Protein AF-A0A257Y6D7-F1 (afdb_monomer_lite)

Radius of gyration: 16.39 Å; chains: 1; bounding box: 43×37×45 Å

Structure (mmCIF, N/CA/C/O backbone):
data_AF-A0A257Y6D7-F1
#
_entry.id   AF-A0A257Y6D7-F1
#
loop_
_atom_site.group_PDB
_atom_site.id
_atom_site.type_symbol
_atom_site.label_atom_id
_atom_site.label_alt_id
_atom_site.label_comp_id
_atom_site.label_asym_id
_atom_site.label_entity_id
_atom_site.label_seq_id
_atom_site.pdbx_PDB_ins_code
_atom_site.Cartn_x
_atom_site.Cartn_y
_atom_site.Cartn_z
_atom_site.occupancy
_atom_site.B_iso_or_equiv
_atom_site.auth_seq_id
_atom_site.auth_comp_id
_atom_site.auth_asym_id
_atom_site.auth_atom_id
_atom_site.pdbx_PDB_model_num
ATOM 1 N N . MET A 1 1 ? -25.281 -23.157 25.623 1.00 49.06 1 MET A N 1
ATOM 2 C CA . MET A 1 1 ? -24.410 -23.019 24.437 1.00 49.06 1 MET A CA 1
ATOM 3 C C . MET A 1 1 ? -23.992 -21.556 24.341 1.00 49.06 1 MET A C 1
ATOM 5 O O . MET A 1 1 ? -24.862 -20.755 24.024 1.00 49.06 1 MET A O 1
ATOM 9 N N . PRO A 1 2 ? -22.755 -21.157 24.685 1.00 50.88 2 PRO A N 1
ATOM 10 C CA . PRO A 1 2 ? -22.301 -19.801 24.400 1.00 50.88 2 PRO A CA 1
ATOM 11 C C . PRO A 1 2 ? -21.950 -19.703 22.909 1.00 50.88 2 PRO A C 1
ATOM 13 O O . PRO A 1 2 ? -21.329 -20.612 22.353 1.00 50.88 2 PRO A O 1
ATOM 16 N N . ALA A 1 3 ? -22.394 -18.634 22.248 1.00 53.88 3 ALA A N 1
ATOM 17 C CA . ALA A 1 3 ? -21.979 -18.328 20.885 1.00 53.88 3 ALA A CA 1
ATOM 18 C C . ALA A 1 3 ? -20.450 -18.173 20.864 1.00 53.88 3 ALA A C 1
ATOM 20 O O . ALA A 1 3 ? -19.889 -17.508 21.732 1.00 53.88 3 ALA A O 1
ATOM 21 N N . ARG A 1 4 ? -19.767 -18.816 19.908 1.00 56.16 4 ARG A N 1
ATOM 22 C CA . ARG A 1 4 ? -18.335 -18.581 19.691 1.00 56.16 4 ARG A CA 1
ATOM 23 C C . ARG A 1 4 ? -18.150 -17.100 19.367 1.00 56.16 4 ARG A C 1
ATOM 25 O O . ARG A 1 4 ? -18.615 -16.648 18.326 1.00 56.16 4 ARG A O 1
ATOM 32 N N . GLU A 1 5 ? -17.478 -16.375 20.250 1.00 58.09 5 GLU A N 1
ATOM 33 C CA . GLU A 1 5 ? -16.942 -15.048 19.975 1.00 58.09 5 GLU A CA 1
ATOM 34 C C . GLU A 1 5 ? -15.949 -15.196 18.814 1.00 58.09 5 GLU A C 1
ATOM 36 O O . GLU A 1 5 ? -14.858 -15.752 18.958 1.00 58.09 5 GLU A O 1
ATOM 41 N N . TYR A 1 6 ? -16.387 -14.833 17.608 1.00 52.66 6 TYR A N 1
ATOM 42 C CA . TYR A 1 6 ? -15.519 -14.793 16.441 1.00 52.66 6 TYR A CA 1
ATOM 43 C C . TYR A 1 6 ? -14.571 -13.619 16.671 1.00 52.66 6 TYR A C 1
ATOM 45 O O . TYR A 1 6 ? -14.956 -12.469 16.480 1.00 52.66 6 TYR A O 1
ATOM 53 N N . ASN A 1 7 ? -13.357 -13.898 17.151 1.00 53.06 7 ASN A N 1
ATOM 54 C CA . ASN A 1 7 ? -12.300 -12.895 17.220 1.00 53.06 7 ASN A CA 1
ATOM 55 C C . ASN A 1 7 ? -12.138 -12.280 15.822 1.00 53.06 7 ASN A C 1
ATOM 57 O O . ASN A 1 7 ? -11.654 -12.944 14.905 1.00 53.06 7 ASN A O 1
ATOM 61 N N . GLN A 1 8 ? -12.555 -11.022 15.666 1.00 54.62 8 GLN A N 1
ATOM 62 C CA . GLN A 1 8 ? -12.555 -10.246 14.417 1.00 54.62 8 GLN A CA 1
ATOM 63 C C . GLN A 1 8 ? -11.140 -9.855 13.942 1.00 54.62 8 GLN A C 1
ATOM 65 O O . GLN A 1 8 ? -10.966 -9.001 13.080 1.00 54.62 8 GLN A O 1
ATOM 70 N N . ASN A 1 9 ? -10.097 -10.495 14.467 1.00 56.06 9 ASN A N 1
ATOM 71 C CA . ASN A 1 9 ? -8.699 -10.202 14.166 1.00 56.06 9 ASN A CA 1
ATOM 72 C C . ASN A 1 9 ? -8.238 -10.935 12.895 1.00 56.06 9 ASN A C 1
ATOM 74 O O . ASN A 1 9 ? -7.310 -11.750 12.917 1.00 56.06 9 ASN A O 1
ATOM 78 N N . MET A 1 10 ? -8.903 -10.663 11.772 1.00 56.50 10 MET A N 1
ATOM 79 C CA . MET A 1 10 ? -8.502 -11.155 10.453 1.00 56.50 10 MET A CA 1
ATOM 80 C C . MET A 1 10 ? -7.248 -10.412 9.968 1.00 56.50 10 MET A C 1
ATOM 82 O O . MET A 1 10 ? -7.328 -9.447 9.206 1.00 56.50 10 MET A O 1
ATOM 86 N N . ARG A 1 11 ? -6.065 -10.893 10.379 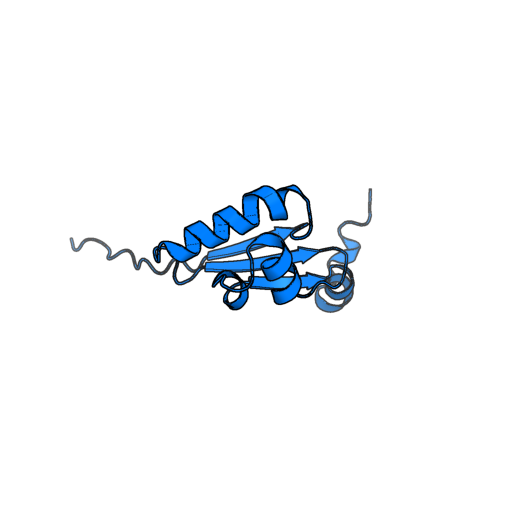1.00 72.62 11 ARG A N 1
ATOM 87 C CA . ARG A 1 11 ? -4.769 -10.456 9.831 1.00 72.62 11 ARG A CA 1
ATOM 88 C C . ARG A 1 11 ? -4.673 -10.805 8.357 1.00 72.62 11 ARG A C 1
ATOM 90 O O . ARG A 1 11 ? -4.416 -11.953 7.994 1.00 72.62 11 ARG A O 1
ATOM 97 N N . THR A 1 12 ? -4.860 -9.802 7.510 1.00 84.06 12 THR A N 1
ATOM 98 C CA . THR A 1 12 ? -4.907 -9.979 6.061 1.00 84.06 12 THR A CA 1
ATOM 99 C C . THR A 1 12 ? -3.603 -9.489 5.455 1.00 84.06 12 THR A C 1
ATOM 101 O O . THR A 1 12 ? -3.258 -8.314 5.555 1.00 84.06 12 THR A O 1
ATOM 104 N N . LYS A 1 13 ? -2.865 -10.393 4.804 1.00 87.62 13 LYS A N 1
ATOM 105 C CA . LYS A 1 13 ? -1.691 -10.038 4.000 1.00 87.62 13 LYS A CA 1
ATOM 106 C C . LYS A 1 13 ? -2.044 -10.131 2.524 1.00 87.62 13 LYS A C 1
ATOM 108 O O . LYS A 1 13 ? -2.304 -11.222 2.022 1.00 87.62 13 LYS A O 1
ATOM 113 N N . LEU A 1 14 ? -2.044 -8.997 1.833 1.00 88.19 14 LEU A N 1
ATOM 114 C CA . LEU A 1 14 ? -2.333 -8.914 0.406 1.00 88.19 14 LEU A CA 1
ATOM 115 C C . LEU A 1 14 ? -1.029 -8.774 -0.377 1.00 88.19 14 LEU A C 1
ATOM 117 O O . LEU A 1 14 ? -0.347 -7.761 -0.255 1.00 88.19 14 LEU A O 1
ATOM 121 N N . VAL A 1 15 ? -0.699 -9.762 -1.208 1.00 89.56 15 VAL A N 1
ATOM 122 C CA . VAL A 1 15 ? 0.477 -9.706 -2.087 1.00 89.56 15 VAL A CA 1
ATOM 123 C C . VAL A 1 15 ? 0.039 -9.322 -3.498 1.00 89.56 15 VAL A C 1
ATOM 125 O O . VAL A 1 15 ? -0.786 -10.006 -4.100 1.00 89.56 15 VAL A O 1
ATOM 128 N N . VAL A 1 16 ? 0.594 -8.237 -4.037 1.00 88.69 16 VAL A N 1
ATOM 129 C CA . VAL A 1 16 ? 0.241 -7.702 -5.359 1.00 88.69 16 VAL A CA 1
ATOM 130 C C . VAL A 1 16 ? 1.460 -7.706 -6.268 1.00 88.69 16 VAL A C 1
ATOM 132 O O . VAL A 1 16 ? 2.368 -6.885 -6.127 1.00 88.69 16 VAL A O 1
ATOM 135 N N . PHE A 1 17 ? 1.456 -8.597 -7.254 1.00 89.38 17 PHE A N 1
ATOM 136 C CA . PHE A 1 17 ? 2.459 -8.607 -8.313 1.00 89.38 17 PHE A CA 1
ATOM 137 C C . PHE A 1 17 ? 2.159 -7.531 -9.353 1.00 89.38 17 PHE A C 1
ATOM 139 O O . PHE A 1 17 ? 1.022 -7.354 -9.780 1.00 89.38 17 PHE A O 1
ATOM 146 N N . GLY A 1 18 ? 3.195 -6.806 -9.771 1.00 88.06 18 GLY A N 1
ATOM 147 C CA . GLY A 1 18 ? 3.037 -5.701 -10.708 1.00 88.06 18 GLY A CA 1
ATOM 148 C C . GLY A 1 18 ? 2.398 -4.469 -10.071 1.00 88.06 18 GLY A C 1
ATOM 149 O O . GLY A 1 18 ? 1.682 -3.751 -10.757 1.00 88.06 18 GLY A O 1
ATOM 150 N N . ILE A 1 19 ? 2.689 -4.184 -8.794 1.00 88.88 19 ILE A N 1
ATOM 151 C CA . ILE A 1 19 ? 2.147 -3.021 -8.056 1.00 88.88 19 ILE A CA 1
ATOM 152 C C . ILE A 1 19 ? 2.438 -1.667 -8.732 1.00 88.88 19 ILE A C 1
ATOM 154 O O . ILE A 1 19 ? 1.733 -0.685 -8.528 1.00 88.88 19 ILE A O 1
ATOM 158 N N . THR A 1 20 ? 3.469 -1.614 -9.575 1.00 88.94 20 THR A N 1
ATOM 159 C CA . THR A 1 20 ? 3.848 -0.437 -10.369 1.00 88.94 20 THR A CA 1
ATOM 160 C C . THR A 1 20 ? 3.123 -0.354 -11.714 1.00 88.94 20 THR A C 1
ATOM 162 O O . THR A 1 20 ? 3.358 0.575 -12.487 1.00 88.94 20 THR A O 1
ATOM 165 N N . GLY A 1 21 ? 2.274 -1.335 -12.014 1.00 88.19 21 GLY A N 1
ATOM 166 C CA . GLY A 1 21 ? 1.486 -1.417 -13.227 1.00 88.19 21 GLY A CA 1
ATOM 167 C C . GLY A 1 21 ? 0.357 -0.395 -13.261 1.00 88.19 21 GLY A C 1
ATOM 168 O O . GLY A 1 21 ? -0.046 0.197 -12.259 1.00 88.19 21 GLY A O 1
ATOM 169 N N . ASP A 1 22 ? -0.176 -0.213 -14.457 1.00 90.81 22 ASP A N 1
ATOM 170 C CA . ASP A 1 22 ? -1.194 0.787 -14.740 1.00 90.81 22 ASP A CA 1
ATOM 171 C C . ASP A 1 22 ? -2.525 0.516 -14.008 1.00 90.81 22 ASP A C 1
ATOM 173 O O . ASP A 1 22 ? -3.105 1.420 -13.407 1.00 90.81 22 ASP A O 1
ATOM 177 N N . LEU A 1 23 ? -2.960 -0.750 -13.943 1.00 91.56 23 LEU A N 1
ATOM 178 C CA . LEU A 1 23 ? -4.133 -1.144 -13.153 1.00 91.56 23 LEU A CA 1
ATOM 179 C C . LEU A 1 23 ? -3.938 -0.830 -11.666 1.00 91.56 23 LEU A C 1
ATOM 181 O O . LEU A 1 23 ? -4.847 -0.320 -11.002 1.00 91.56 23 LEU A O 1
ATOM 185 N N . SER A 1 24 ? -2.742 -1.114 -11.152 1.00 91.94 24 SER A N 1
ATOM 186 C CA . SER A 1 24 ? -2.442 -0.898 -9.748 1.00 91.94 24 SER A CA 1
ATOM 187 C C . SER A 1 24 ? -2.503 0.581 -9.393 1.00 91.94 24 SER A C 1
ATOM 189 O O . SER A 1 24 ? -3.180 0.948 -8.439 1.00 91.94 24 SER A O 1
ATOM 191 N N . ARG A 1 25 ? -1.901 1.442 -10.215 1.00 90.56 25 ARG A N 1
ATOM 192 C CA . ARG A 1 25 ? -1.926 2.895 -10.013 1.00 90.56 25 ARG A CA 1
ATOM 193 C C . ARG A 1 25 ? -3.319 3.495 -10.177 1.00 90.56 25 ARG A C 1
ATOM 195 O O . ARG A 1 25 ? -3.755 4.277 -9.344 1.00 90.56 25 ARG A O 1
ATOM 202 N N . ARG A 1 26 ? -4.053 3.123 -11.228 1.00 90.56 26 ARG A N 1
ATOM 203 C CA . ARG A 1 26 ? -5.337 3.771 -11.546 1.00 90.56 26 ARG A CA 1
ATOM 204 C C . ARG A 1 26 ? -6.514 3.271 -10.713 1.00 90.56 26 ARG A C 1
ATOM 206 O O . ARG A 1 26 ? -7.523 3.972 -10.639 1.00 90.56 26 ARG A O 1
ATOM 213 N N . LYS A 1 27 ? -6.447 2.051 -10.169 1.00 90.81 27 LYS A N 1
ATOM 214 C CA . LYS A 1 27 ? -7.604 1.393 -9.534 1.00 90.81 27 LYS A CA 1
ATOM 215 C C . LYS A 1 27 ? -7.282 0.745 -8.195 1.00 90.81 27 LYS A C 1
ATOM 217 O O . LYS A 1 27 ? -8.022 0.970 -7.247 1.00 90.81 27 LYS A O 1
ATOM 222 N N . LEU A 1 28 ? -6.203 -0.031 -8.106 1.00 90.44 28 LEU A N 1
ATOM 223 C CA . LEU A 1 28 ? -5.924 -0.838 -6.914 1.00 90.44 28 LEU A CA 1
ATOM 224 C C . LEU A 1 28 ? -5.439 0.011 -5.734 1.00 90.44 28 LEU A C 1
ATOM 226 O O . LEU A 1 28 ? -6.020 -0.072 -4.660 1.00 90.44 28 LEU A O 1
ATOM 230 N N . LEU A 1 29 ? -4.417 0.846 -5.932 1.00 90.94 29 LEU A N 1
ATOM 231 C CA . LEU A 1 29 ? -3.872 1.720 -4.891 1.00 90.94 29 LEU A CA 1
ATOM 232 C C . LEU A 1 29 ? -4.934 2.714 -4.381 1.00 90.94 29 LEU A C 1
ATOM 234 O O . LEU A 1 29 ? -5.122 2.768 -3.168 1.00 90.94 29 LEU A O 1
ATOM 238 N N . PRO A 1 30 ? -5.717 3.403 -5.244 1.00 91.38 30 PRO A N 1
ATOM 239 C CA . PRO A 1 30 ? -6.811 4.255 -4.770 1.00 91.38 30 PRO A CA 1
ATOM 240 C C . PRO A 1 30 ? -7.914 3.496 -4.030 1.00 91.38 30 PRO A C 1
ATOM 242 O O . PRO A 1 30 ? -8.526 4.038 -3.114 1.00 91.38 30 PRO A O 1
ATOM 245 N N . ALA A 1 31 ? -8.204 2.251 -4.421 1.00 90.69 31 ALA A N 1
ATOM 246 C CA . ALA A 1 31 ? -9.189 1.437 -3.720 1.00 90.69 31 ALA A CA 1
ATOM 247 C C . ALA A 1 31 ? -8.680 1.003 -2.340 1.00 90.69 31 ALA A C 1
ATOM 249 O O . ALA A 1 31 ? -9.425 1.108 -1.371 1.00 90.69 31 ALA A O 1
ATOM 250 N N . LEU A 1 32 ? -7.422 0.563 -2.236 1.00 89.00 32 LEU A N 1
ATOM 251 C CA . LEU A 1 32 ? -6.814 0.175 -0.962 1.00 89.00 32 LEU A CA 1
ATOM 252 C C . LEU A 1 32 ? -6.731 1.344 0.016 1.00 89.00 32 LEU A C 1
ATOM 254 O O . LEU A 1 32 ? -7.040 1.166 1.186 1.00 89.00 32 LEU A O 1
ATOM 258 N N . ASP A 1 33 ? -6.371 2.530 -0.465 1.00 90.12 33 ASP A N 1
ATOM 259 C CA . ASP A 1 33 ? -6.342 3.744 0.352 1.00 90.12 33 ASP A CA 1
ATOM 260 C C . ASP A 1 33 ? -7.723 4.074 0.933 1.00 90.12 33 ASP A C 1
ATOM 262 O O . ASP A 1 33 ? -7.867 4.261 2.140 1.00 90.12 33 ASP A O 1
ATOM 266 N N . ARG A 1 34 ? -8.774 4.009 0.102 1.00 88.56 34 ARG A N 1
ATOM 267 C CA . ARG A 1 34 ? -10.161 4.175 0.565 1.00 88.56 34 ARG A CA 1
ATOM 268 C C . ARG A 1 34 ? -10.568 3.108 1.574 1.00 88.56 34 ARG A C 1
ATOM 270 O O . ARG A 1 34 ? -11.183 3.442 2.578 1.00 88.56 34 ARG A O 1
ATOM 277 N N . ILE A 1 35 ? -10.221 1.847 1.329 1.00 86.31 35 ILE A N 1
ATOM 278 C CA . ILE A 1 35 ? -10.528 0.738 2.241 1.00 8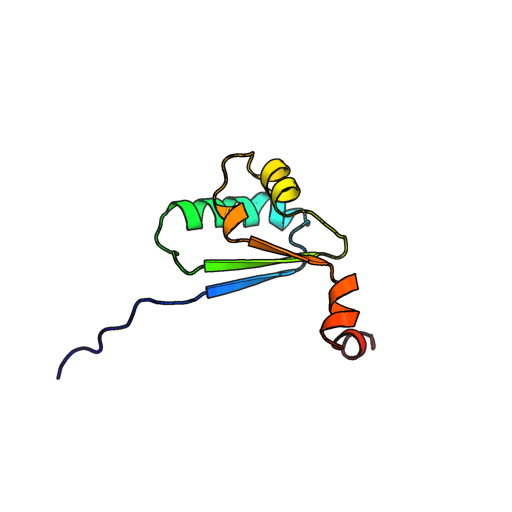6.31 35 ILE A CA 1
ATOM 279 C C . ILE A 1 35 ? -9.850 0.965 3.595 1.00 86.31 35 ILE A C 1
ATOM 281 O O . ILE A 1 35 ? -10.509 0.865 4.623 1.00 86.31 35 ILE A O 1
ATOM 285 N N . ILE A 1 36 ? -8.572 1.343 3.616 1.00 85.62 36 ILE A N 1
ATOM 286 C CA . ILE A 1 36 ? -7.848 1.632 4.862 1.00 85.62 36 ILE A CA 1
ATOM 287 C C . ILE A 1 36 ? -8.459 2.838 5.581 1.00 85.62 36 ILE A C 1
ATOM 289 O O . ILE A 1 36 ? -8.622 2.794 6.797 1.00 85.62 36 ILE A O 1
ATOM 293 N N . SER A 1 37 ? -8.876 3.875 4.846 1.00 85.00 37 SER A N 1
ATOM 294 C CA . SER A 1 37 ? -9.513 5.061 5.438 1.00 85.00 37 SER A CA 1
ATOM 295 C C . SER A 1 37 ? -10.855 4.783 6.126 1.00 85.00 37 SER A C 1
ATOM 297 O O . SER A 1 37 ? -11.298 5.603 6.924 1.00 85.00 37 SER A O 1
ATOM 299 N N . THR A 1 38 ? -11.500 3.641 5.850 1.00 85.19 38 THR A N 1
ATOM 300 C CA . THR A 1 38 ? -12.749 3.261 6.533 1.00 85.19 38 THR A CA 1
ATOM 301 C C . THR A 1 38 ? -12.534 2.801 7.975 1.00 85.19 38 THR A C 1
ATOM 303 O O . THR A 1 38 ? -13.477 2.830 8.755 1.00 85.19 38 THR A O 1
ATOM 306 N N . GLY A 1 39 ? -11.310 2.399 8.346 1.00 77.56 39 GLY A N 1
ATOM 307 C CA . GLY A 1 39 ? -10.998 1.867 9.679 1.00 77.56 39 GLY A CA 1
ATOM 308 C C . GLY A 1 39 ? -11.433 0.413 9.909 1.00 77.56 39 GLY A C 1
ATOM 309 O O . GLY A 1 39 ? -11.058 -0.179 10.912 1.00 77.56 39 GLY A O 1
ATOM 310 N N . ASP A 1 40 ? -12.142 -0.211 8.964 1.00 76.56 40 ASP A N 1
ATOM 311 C CA . ASP A 1 40 ? -12.647 -1.587 9.109 1.00 76.56 40 ASP A CA 1
ATOM 312 C C . ASP A 1 40 ? -11.551 -2.667 8.965 1.00 76.56 40 ASP A C 1
ATOM 314 O O . ASP A 1 40 ? -11.787 -3.853 9.199 1.00 76.56 40 ASP A O 1
ATOM 318 N N . PHE A 1 41 ? -10.336 -2.274 8.561 1.00 75.94 41 PHE A N 1
ATOM 319 C CA . PHE A 1 41 ? -9.240 -3.180 8.197 1.00 75.94 41 PHE A CA 1
ATOM 320 C C . PHE A 1 41 ? -7.935 -2.825 8.915 1.00 75.94 41 PHE A C 1
ATOM 322 O O . PHE A 1 41 ? -6.890 -2.612 8.291 1.00 75.94 41 PHE A O 1
ATOM 329 N N . ASP A 1 42 ? -7.981 -2.774 10.245 1.00 72.25 42 ASP A N 1
ATOM 330 C CA . ASP A 1 42 ? -6.836 -2.382 11.072 1.00 72.25 42 ASP A CA 1
ATOM 331 C C . ASP A 1 42 ? -5.604 -3.283 10.920 1.00 72.25 42 ASP A C 1
ATOM 333 O O . ASP A 1 42 ? -4.481 -2.801 11.030 1.00 72.25 42 ASP A O 1
ATOM 337 N N . ASP A 1 43 ? -5.794 -4.549 10.554 1.00 79.75 43 ASP A N 1
ATOM 338 C CA . ASP A 1 43 ? -4.726 -5.552 10.473 1.00 79.75 43 ASP A CA 1
ATOM 339 C C . ASP A 1 43 ? -4.365 -5.937 9.013 1.00 79.75 43 ASP A C 1
ATOM 341 O O . ASP A 1 43 ? -3.882 -7.041 8.727 1.00 79.75 43 ASP A O 1
ATOM 345 N N . LEU A 1 44 ? -4.631 -5.031 8.057 1.00 84.88 44 LEU A N 1
ATOM 346 C CA . LEU A 1 44 ? -4.279 -5.183 6.640 1.00 84.88 44 LEU A CA 1
ATOM 347 C C . LEU A 1 44 ? -2.826 -4.763 6.369 1.00 84.88 44 LEU A C 1
ATOM 349 O O . LEU A 1 44 ? -2.451 -3.606 6.558 1.00 84.88 44 LEU A O 1
ATOM 353 N N . SER A 1 45 ? -2.038 -5.691 5.826 1.00 87.50 45 SER A N 1
ATOM 354 C CA . SER A 1 45 ? -0.676 -5.452 5.337 1.00 87.50 45 SER A CA 1
ATOM 355 C C . SER A 1 45 ? -0.596 -5.721 3.835 1.00 87.50 45 SER A C 1
ATOM 357 O O . SER A 1 45 ? -1.004 -6.784 3.360 1.00 87.50 45 SER A O 1
ATOM 359 N N . VAL A 1 46 ? -0.061 -4.762 3.078 1.00 88.94 46 VAL A N 1
ATOM 360 C CA . VAL A 1 46 ? 0.041 -4.843 1.615 1.00 88.94 46 VAL A CA 1
ATOM 361 C C . VAL A 1 46 ? 1.497 -5.054 1.215 1.00 88.94 46 VAL A C 1
ATOM 363 O O . VAL A 1 46 ? 2.378 -4.282 1.577 1.00 88.94 46 VAL A O 1
ATOM 366 N N . ILE A 1 47 ? 1.761 -6.095 0.435 1.00 89.56 47 ILE A N 1
ATOM 367 C CA . ILE A 1 47 ? 3.087 -6.427 -0.081 1.00 89.56 47 ILE A CA 1
ATOM 368 C C . ILE A 1 47 ? 3.058 -6.252 -1.597 1.00 89.56 47 ILE A C 1
ATOM 370 O O . ILE A 1 47 ? 2.512 -7.077 -2.327 1.00 89.56 47 ILE A O 1
ATOM 374 N N . GLY A 1 48 ? 3.640 -5.166 -2.086 1.00 89.50 48 GLY A N 1
ATOM 375 C CA . GLY A 1 48 ? 3.804 -4.920 -3.510 1.00 89.50 48 GLY A CA 1
ATOM 376 C C . GLY A 1 48 ? 5.057 -5.605 -4.050 1.00 89.50 48 GLY A C 1
ATOM 377 O O . GLY A 1 48 ? 6.141 -5.478 -3.491 1.00 89.50 48 GLY A O 1
ATOM 378 N N . VAL A 1 49 ? 4.941 -6.300 -5.175 1.00 88.62 49 VAL A N 1
ATOM 379 C CA . VAL A 1 49 ? 6.080 -6.902 -5.876 1.00 88.62 49 VAL A CA 1
ATOM 380 C C . VAL A 1 49 ? 6.216 -6.249 -7.240 1.00 88.62 49 VAL A C 1
ATOM 382 O O . VAL A 1 49 ? 5.239 -6.095 -7.979 1.00 88.62 49 VAL A O 1
ATOM 385 N N . SER A 1 50 ? 7.431 -5.854 -7.605 1.00 87.75 50 SER A N 1
ATOM 386 C CA . SER A 1 50 ? 7.706 -5.296 -8.927 1.00 87.75 50 SER A CA 1
ATOM 387 C C . SER A 1 50 ? 9.041 -5.777 -9.485 1.00 87.75 50 SER A C 1
ATOM 389 O O . SER A 1 50 ? 9.875 -6.316 -8.771 1.00 87.75 50 SER A O 1
ATOM 391 N N . ARG A 1 51 ? 9.254 -5.607 -10.793 1.00 83.94 51 ARG A N 1
ATOM 392 C CA . ARG A 1 51 ? 10.512 -6.008 -11.451 1.00 83.94 51 ARG A CA 1
ATOM 393 C C . ARG A 1 51 ? 11.665 -5.030 -11.204 1.00 83.94 51 ARG A C 1
ATOM 395 O O . ARG A 1 51 ? 12.813 -5.380 -11.440 1.00 83.94 51 ARG A O 1
ATOM 402 N N . ARG A 1 52 ? 11.359 -3.791 -10.813 1.00 82.25 52 ARG A N 1
ATOM 403 C CA . ARG A 1 52 ? 12.334 -2.707 -10.633 1.00 82.25 52 ARG A CA 1
ATOM 404 C C . ARG A 1 52 ? 12.392 -2.336 -9.156 1.00 82.25 52 ARG A C 1
ATOM 406 O O . ARG A 1 52 ? 11.424 -2.534 -8.434 1.00 82.25 52 ARG A O 1
ATOM 413 N N . LYS A 1 53 ? 13.507 -1.771 -8.698 1.00 79.75 53 LYS A N 1
ATOM 414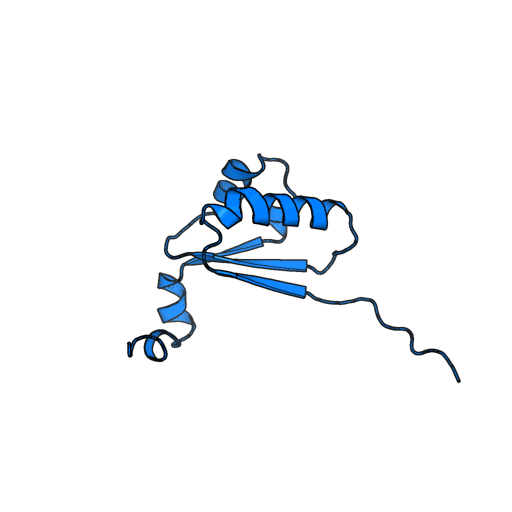 C CA . LYS A 1 53 ? 13.536 -1.155 -7.370 1.00 79.75 53 LYS A CA 1
ATOM 415 C C . LYS A 1 53 ? 12.683 0.113 -7.425 1.00 79.75 53 LYS A C 1
ATOM 417 O O . LYS A 1 53 ? 12.916 0.957 -8.284 1.00 79.75 53 LYS A O 1
ATOM 422 N N . VAL A 1 54 ? 11.672 0.191 -6.568 1.00 84.25 54 VAL A N 1
ATOM 423 C CA . VAL A 1 54 ? 10.756 1.329 -6.471 1.00 84.25 54 VAL A CA 1
ATOM 424 C C . VAL A 1 54 ? 10.536 1.624 -5.001 1.00 84.25 54 VAL A C 1
ATOM 426 O O . VAL A 1 54 ? 10.362 0.695 -4.212 1.00 84.25 54 VAL A O 1
ATOM 429 N N . ASP A 1 55 ? 10.572 2.904 -4.655 1.00 86.12 55 ASP A N 1
ATOM 430 C CA . ASP A 1 55 ? 10.279 3.367 -3.310 1.00 86.12 55 ASP A CA 1
ATOM 431 C C . ASP A 1 55 ? 8.761 3.424 -3.067 1.00 86.12 55 ASP A C 1
ATOM 433 O O . ASP A 1 55 ? 7.982 3.828 -3.937 1.00 86.12 55 ASP A O 1
ATOM 437 N N . VAL A 1 56 ? 8.335 2.973 -1.886 1.00 86.38 56 VAL A N 1
ATOM 438 C CA . VAL A 1 56 ? 6.918 2.940 -1.496 1.00 86.38 56 VAL A CA 1
ATOM 439 C C . VAL A 1 56 ? 6.348 4.350 -1.417 1.00 86.38 56 VAL A C 1
ATOM 441 O O . VAL A 1 56 ? 5.276 4.597 -1.971 1.00 86.38 56 VAL A O 1
ATOM 444 N N . HIS A 1 57 ? 7.056 5.274 -0.766 1.00 86.06 57 HIS A N 1
ATOM 445 C CA . HIS A 1 57 ? 6.584 6.641 -0.584 1.00 86.06 57 HIS A CA 1
ATOM 446 C C . HIS A 1 57 ? 6.515 7.367 -1.923 1.00 86.06 57 HIS A C 1
ATOM 448 O O . HIS A 1 57 ? 5.520 8.034 -2.190 1.00 86.06 57 HIS A O 1
ATOM 454 N N . GLU A 1 58 ? 7.498 7.172 -2.802 1.00 87.44 58 GLU A N 1
ATOM 455 C CA . GLU A 1 58 ? 7.474 7.734 -4.155 1.00 87.44 58 GLU A CA 1
ATOM 456 C C . GLU A 1 58 ? 6.296 7.190 -4.982 1.00 87.44 58 GLU A C 1
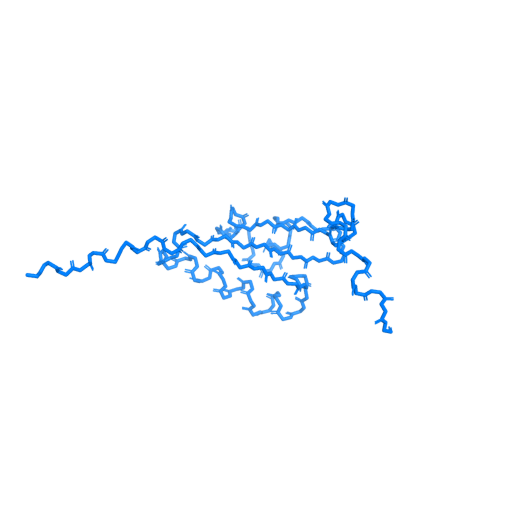ATOM 458 O O . GLU A 1 58 ? 5.584 7.956 -5.637 1.00 87.44 58 GLU A O 1
ATOM 463 N N . LEU A 1 59 ? 6.040 5.875 -4.950 1.00 86.88 59 LEU A N 1
ATOM 464 C CA . LEU A 1 59 ? 4.922 5.281 -5.691 1.00 86.88 59 LEU A CA 1
ATOM 465 C C . LEU A 1 59 ? 3.570 5.805 -5.194 1.00 86.88 59 LEU A C 1
ATOM 467 O O . LEU A 1 59 ? 2.699 6.120 -6.011 1.00 86.88 59 LEU A O 1
ATOM 471 N N . ILE A 1 60 ? 3.394 5.878 -3.874 1.00 87.38 60 ILE A N 1
ATOM 472 C CA . ILE A 1 60 ? 2.163 6.362 -3.251 1.00 87.38 60 ILE A CA 1
ATOM 473 C C . ILE A 1 60 ? 1.984 7.858 -3.510 1.00 87.38 60 ILE A C 1
ATOM 475 O O . ILE A 1 60 ? 0.923 8.244 -3.993 1.00 87.38 60 ILE A O 1
ATOM 479 N N . ALA A 1 61 ? 3.017 8.681 -3.318 1.00 87.50 61 ALA A N 1
ATOM 480 C CA . ALA A 1 61 ? 2.955 10.119 -3.578 1.00 87.50 61 ALA A CA 1
ATOM 481 C C . ALA A 1 61 ? 2.570 10.421 -5.034 1.00 87.50 61 ALA A C 1
ATOM 483 O O . ALA A 1 61 ? 1.696 11.248 -5.281 1.00 87.50 61 ALA A O 1
ATOM 484 N N . ASN A 1 62 ? 3.140 9.687 -5.995 1.00 86.62 62 ASN A N 1
ATOM 485 C CA . ASN A 1 62 ? 2.832 9.848 -7.418 1.00 86.62 62 ASN A CA 1
ATOM 486 C C . ASN A 1 62 ? 1.423 9.373 -7.815 1.00 86.62 62 ASN A C 1
ATOM 488 O O . ASN A 1 62 ? 0.937 9.741 -8.883 1.00 86.62 62 ASN A O 1
ATOM 492 N N . THR A 1 63 ? 0.782 8.525 -7.007 1.00 85.25 63 THR A N 1
ATOM 493 C CA . THR A 1 63 ? -0.517 7.917 -7.342 1.00 85.25 63 THR A CA 1
ATOM 494 C C . THR A 1 63 ? -1.677 8.543 -6.568 1.00 85.25 63 THR A C 1
ATOM 496 O O . THR A 1 63 ? -2.751 8.749 -7.126 1.00 85.25 63 THR A O 1
ATOM 499 N N . LEU A 1 64 ? -1.468 8.812 -5.280 1.00 85.38 64 LEU A N 1
ATOM 500 C CA . LEU A 1 64 ? -2.489 9.208 -4.306 1.00 85.38 64 LEU A CA 1
ATOM 501 C C . LEU A 1 64 ? -2.211 10.576 -3.670 1.00 85.38 64 LEU A C 1
ATOM 503 O O . LEU A 1 64 ? -3.109 11.152 -3.063 1.00 85.38 64 LEU A O 1
ATOM 507 N N . GLY A 1 65 ? -0.993 11.108 -3.814 1.00 81.88 65 GLY A N 1
ATOM 508 C CA . GLY A 1 65 ? -0.535 12.306 -3.111 1.00 81.88 65 GLY A CA 1
ATOM 509 C C . GLY A 1 65 ? 0.110 11.999 -1.753 1.00 81.88 65 GLY A C 1
ATOM 510 O O . GLY A 1 65 ? 0.175 10.854 -1.308 1.00 81.88 65 GLY A O 1
ATOM 511 N N . SER A 1 66 ? 0.630 13.037 -1.095 1.00 71.50 66 SER A N 1
ATOM 512 C CA . SER A 1 66 ? 1.487 12.911 0.097 1.00 71.50 66 SER A CA 1
ATOM 513 C C . SER A 1 66 ? 0.765 12.534 1.401 1.00 71.50 66 SER A C 1
ATOM 515 O O . SER A 1 66 ? 1.431 12.352 2.413 1.00 71.50 66 SER A O 1
ATOM 517 N N . SER A 1 67 ? -0.568 12.441 1.414 1.00 65.38 67 SER A N 1
ATOM 518 C CA . SER A 1 67 ? -1.382 12.293 2.636 1.00 65.38 67 SER A CA 1
ATOM 519 C C . SER A 1 67 ? -1.958 10.887 2.860 1.00 65.38 67 SER A C 1
ATOM 521 O O . SER A 1 67 ? -2.916 10.737 3.609 1.00 65.38 67 SER A O 1
ATOM 523 N N . SER A 1 68 ? -1.439 9.864 2.177 1.00 77.25 68 SER A N 1
ATOM 524 C CA . SER A 1 68 ? -2.003 8.508 2.217 1.00 77.25 68 SER A CA 1
ATOM 525 C C . SER A 1 68 ? -1.404 7.640 3.335 1.00 77.25 68 SER A C 1
ATOM 527 O O . SER A 1 68 ? -0.200 7.354 3.359 1.00 77.25 68 SER A O 1
ATOM 529 N N . GLU A 1 69 ? -2.281 7.137 4.209 1.00 80.75 69 GLU A N 1
ATOM 530 C CA . GLU A 1 69 ? -1.983 6.171 5.284 1.00 80.75 69 GLU A CA 1
ATOM 531 C C . GLU A 1 69 ? -1.544 4.794 4.754 1.00 80.75 69 GLU A C 1
ATOM 533 O O . GLU A 1 69 ? -0.918 4.004 5.466 1.00 80.75 69 GLU A O 1
ATOM 538 N N . LEU A 1 70 ? -1.817 4.500 3.475 1.00 84.44 70 LEU A N 1
ATOM 539 C CA . LEU A 1 70 ? -1.396 3.260 2.820 1.00 84.44 70 LEU A CA 1
ATOM 540 C C . LEU A 1 70 ? 0.131 3.101 2.820 1.00 84.44 70 LEU A C 1
ATOM 542 O O . LEU A 1 70 ? 0.623 1.974 2.875 1.00 84.44 70 LEU A O 1
ATOM 546 N N . SER A 1 71 ? 0.885 4.205 2.799 1.00 84.50 71 SER A N 1
ATOM 547 C CA . SER A 1 71 ? 2.354 4.177 2.806 1.00 84.50 71 SER A CA 1
ATOM 548 C C . SER A 1 71 ? 2.936 3.472 4.038 1.00 84.50 71 SER A C 1
ATOM 550 O O . SER A 1 71 ? 3.883 2.702 3.901 1.00 84.50 71 SER A O 1
ATOM 552 N N . ASN A 1 72 ? 2.315 3.631 5.211 1.00 85.25 72 ASN A N 1
ATOM 553 C CA . ASN A 1 72 ? 2.756 3.010 6.466 1.00 85.25 72 ASN A CA 1
ATOM 554 C C . ASN A 1 72 ? 2.424 1.512 6.552 1.00 85.25 72 ASN A C 1
ATOM 556 O O . ASN A 1 72 ? 2.999 0.785 7.360 1.00 85.25 72 ASN A O 1
ATOM 560 N N . ARG A 1 73 ? 1.480 1.042 5.730 1.00 86.00 73 ARG A N 1
ATOM 561 C CA . ARG A 1 73 ? 0.972 -0.340 5.738 1.00 86.00 73 ARG A CA 1
ATOM 562 C C . ARG A 1 73 ? 1.423 -1.151 4.523 1.00 86.00 73 ARG A C 1
ATOM 564 O O . ARG A 1 73 ? 1.142 -2.352 4.442 1.00 86.00 73 ARG A O 1
ATOM 571 N N . MET A 1 74 ? 2.118 -0.509 3.583 1.00 88.19 74 MET A N 1
ATOM 572 C CA . MET A 1 74 ? 2.615 -1.125 2.362 1.00 88.19 74 MET A CA 1
ATOM 573 C C . MET A 1 74 ? 4.129 -1.333 2.417 1.00 88.19 74 MET A C 1
ATOM 575 O O . MET A 1 74 ? 4.895 -0.453 2.788 1.00 88.19 74 MET A O 1
ATOM 579 N N . SER A 1 75 ? 4.583 -2.498 1.972 1.00 88.00 75 SER A N 1
ATOM 580 C CA . SER A 1 75 ? 5.995 -2.776 1.705 1.00 88.00 75 SER A CA 1
ATOM 581 C C . SER A 1 75 ? 6.163 -3.174 0.246 1.00 88.00 75 SER A C 1
ATOM 583 O O . SER A 1 75 ? 5.362 -3.951 -0.268 1.00 88.00 75 SER A O 1
ATOM 585 N N . ILE A 1 76 ? 7.194 -2.664 -0.433 1.00 87.25 76 ILE A N 1
ATOM 586 C CA . ILE A 1 76 ? 7.514 -3.053 -1.811 1.00 87.25 76 ILE A CA 1
ATOM 587 C C . ILE A 1 76 ? 8.809 -3.836 -1.864 1.00 87.25 76 ILE A C 1
ATOM 589 O O . ILE A 1 76 ? 9.812 -3.463 -1.261 1.00 87.25 76 ILE A O 1
ATOM 593 N N . PHE A 1 77 ? 8.795 -4.882 -2.681 1.00 84.50 77 PHE A N 1
ATOM 594 C 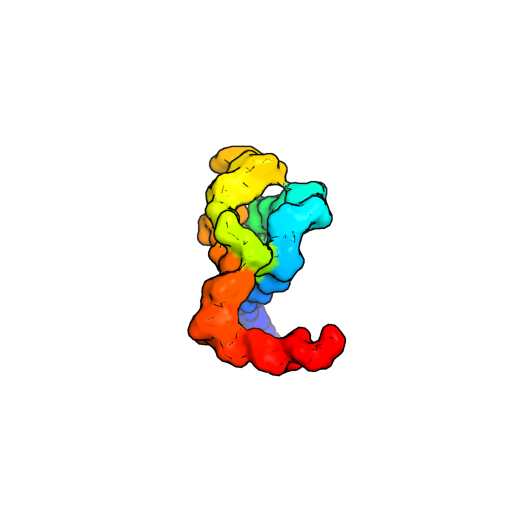CA . PHE A 1 77 ? 9.977 -5.647 -2.996 1.00 84.50 77 PHE A CA 1
ATOM 595 C C . PHE A 1 77 ? 10.216 -5.752 -4.501 1.00 84.50 77 PHE A C 1
ATOM 597 O O . PHE A 1 77 ? 9.291 -5.815 -5.317 1.00 84.50 77 PHE A O 1
ATOM 604 N N . SER A 1 78 ? 11.498 -5.800 -4.860 1.00 81.31 78 SER A N 1
ATOM 605 C CA . SER A 1 78 ? 11.939 -6.056 -6.227 1.00 81.31 78 SER A CA 1
ATOM 606 C C . SER A 1 78 ? 12.161 -7.549 -6.445 1.00 81.31 78 SER A C 1
ATOM 608 O O . SER A 1 78 ? 12.861 -8.195 -5.667 1.00 81.31 78 SER A O 1
ATOM 610 N N . MET A 1 79 ? 11.637 -8.084 -7.544 1.00 71.19 79 MET A N 1
ATOM 611 C CA . MET A 1 79 ? 11.757 -9.492 -7.927 1.00 71.19 79 MET A CA 1
ATOM 612 C C . MET A 1 79 ? 13.218 -9.915 -8.149 1.00 71.19 79 MET A C 1
ATOM 614 O O . MET A 1 79 ? 13.567 -11.055 -7.867 1.00 71.19 79 MET A O 1
ATOM 618 N N . ALA A 1 80 ? 14.087 -8.981 -8.557 1.00 65.44 80 ALA A N 1
ATOM 619 C CA . ALA A 1 80 ? 15.529 -9.220 -8.679 1.00 65.44 80 ALA A CA 1
ATOM 620 C C . ALA A 1 80 ? 16.205 -9.531 -7.328 1.00 65.44 80 ALA A C 1
ATOM 622 O O . ALA A 1 80 ? 17.204 -10.231 -7.290 1.00 65.44 80 ALA A O 1
ATOM 623 N N . SER A 1 81 ? 15.642 -9.046 -6.217 1.00 57.75 81 SER A N 1
ATOM 624 C CA . SER A 1 81 ? 16.103 -9.382 -4.864 1.00 57.75 81 SER A CA 1
ATOM 625 C C . SER A 1 81 ? 15.428 -10.652 -4.326 1.00 57.75 81 SER A C 1
ATOM 627 O O . SER A 1 81 ? 15.963 -11.316 -3.446 1.00 57.75 81 SER A O 1
ATOM 629 N N . TRP A 1 82 ? 14.272 -11.045 -4.872 1.00 55.91 82 TRP A N 1
ATOM 630 C CA . TRP A 1 82 ? 13.560 -12.255 -4.444 1.00 55.91 82 TRP A CA 1
ATOM 631 C C . TRP A 1 82 ? 14.230 -13.546 -4.907 1.00 55.91 82 TRP A C 1
ATOM 633 O O . TRP A 1 82 ? 14.137 -14.548 -4.200 1.00 55.91 82 TRP A O 1
ATOM 643 N N . SER A 1 83 ? 14.919 -13.542 -6.053 1.00 56.22 83 SER A N 1
ATOM 644 C CA . SER A 1 83 ? 15.714 -14.699 -6.485 1.00 56.22 83 SER A CA 1
ATOM 645 C C . SER A 1 83 ? 16.833 -15.025 -5.497 1.00 56.22 83 SER A C 1
ATOM 647 O O . SER A 1 83 ? 17.097 -16.198 -5.257 1.00 56.22 83 SER A O 1
ATOM 649 N N . GLU A 1 84 ? 17.437 -14.001 -4.891 1.00 55.00 84 GLU A N 1
ATOM 650 C CA . GLU A 1 84 ? 18.503 -14.154 -3.896 1.00 55.00 84 GLU A CA 1
ATOM 651 C C . GLU A 1 84 ? 17.951 -14.582 -2.529 1.00 55.00 84 GLU A C 1
ATOM 653 O O . GLU A 1 84 ? 18.523 -15.451 -1.878 1.00 55.00 84 GLU A O 1
ATOM 658 N N . THR A 1 85 ? 16.809 -14.025 -2.111 1.00 54.31 85 THR A N 1
ATOM 659 C CA . THR A 1 85 ? 16.232 -14.284 -0.780 1.00 54.31 85 THR A CA 1
ATOM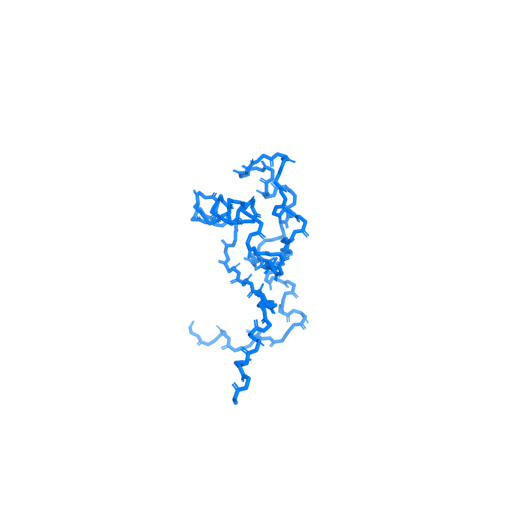 660 C C . THR A 1 85 ? 15.441 -15.591 -0.693 1.00 54.31 85 THR A C 1
ATOM 662 O O . THR A 1 85 ? 15.382 -16.195 0.375 1.00 54.31 85 THR A O 1
ATOM 665 N N . PHE A 1 86 ? 14.804 -16.036 -1.781 1.00 51.44 86 PHE A N 1
ATOM 666 C CA . PHE A 1 86 ? 13.810 -17.113 -1.714 1.00 51.44 86 PHE A CA 1
ATOM 667 C C . PHE A 1 86 ? 14.083 -18.330 -2.608 1.00 51.44 86 PHE A C 1
ATOM 669 O O . PHE A 1 86 ? 13.323 -19.287 -2.527 1.00 51.44 86 PHE A O 1
ATOM 676 N N . GLY A 1 87 ? 15.119 -18.362 -3.455 1.00 48.75 87 GLY A N 1
ATOM 677 C CA . GLY A 1 87 ? 15.468 -19.560 -4.248 1.00 48.75 87 GLY A CA 1
ATOM 678 C C . GLY A 1 87 ? 14.384 -20.081 -5.220 1.00 48.75 87 GLY A C 1
ATOM 679 O O . GLY A 1 87 ? 14.612 -21.052 -5.935 1.00 48.75 87 GLY A O 1
ATOM 680 N N . PHE A 1 88 ? 13.217 -19.429 -5.306 1.00 44.16 88 PHE A N 1
ATOM 681 C CA . PHE A 1 88 ? 12.072 -19.828 -6.139 1.00 44.16 88 PHE A CA 1
ATOM 682 C C . PHE A 1 88 ? 12.287 -19.601 -7.646 1.00 44.16 88 PHE A C 1
ATOM 684 O O . PHE A 1 88 ? 11.476 -20.053 -8.455 1.00 44.16 88 PHE A O 1
ATOM 691 N N . ALA A 1 89 ? 13.367 -18.920 -8.046 1.00 46.62 89 ALA A N 1
ATOM 692 C CA . ALA A 1 89 ? 13.629 -18.561 -9.441 1.00 46.62 89 ALA A CA 1
ATOM 693 C C . ALA A 1 89 ? 13.821 -19.775 -10.375 1.00 46.62 89 ALA A C 1
ATOM 695 O O . ALA A 1 89 ? 13.596 -19.646 -11.575 1.00 46.62 89 ALA A O 1
ATOM 696 N N . THR A 1 90 ? 14.143 -20.960 -9.847 1.00 46.59 90 THR A N 1
ATOM 697 C CA . THR A 1 90 ? 14.277 -22.187 -10.656 1.00 46.59 90 THR A CA 1
ATOM 698 C C . THR A 1 90 ? 12.927 -22.826 -11.017 1.00 46.59 90 THR A C 1
ATOM 700 O O . THR A 1 90 ? 12.842 -23.569 -11.988 1.00 46.59 90 THR A O 1
ATOM 703 N N . VAL A 1 91 ? 11.841 -22.537 -10.289 1.00 48.91 91 VAL A N 1
ATOM 704 C CA . VAL A 1 91 ? 10.542 -23.221 -10.492 1.00 48.91 91 VAL A CA 1
ATOM 705 C C . VAL A 1 91 ? 9.738 -22.634 -11.662 1.00 48.91 91 VAL A C 1
ATOM 707 O O . VAL A 1 91 ? 8.895 -23.319 -12.231 1.00 48.91 91 VAL A O 1
ATOM 710 N N . PHE A 1 92 ? 10.028 -21.398 -12.078 1.00 42.50 92 PHE A N 1
ATOM 711 C CA . PHE A 1 92 ? 9.301 -20.717 -13.159 1.00 42.50 92 PHE A CA 1
ATOM 712 C C . PHE A 1 92 ? 10.120 -20.533 -14.449 1.00 42.50 92 PHE A C 1
ATOM 714 O O . PHE A 1 92 ? 9.642 -19.868 -15.363 1.00 42.50 92 PHE A O 1
ATOM 721 N N . SER A 1 93 ? 11.332 -21.103 -14.552 1.00 43.00 93 SER A N 1
ATOM 722 C CA . SER A 1 93 ? 12.200 -20.944 -15.737 1.00 43.00 93 SER A CA 1
ATOM 723 C C . SER A 1 93 ? 12.134 -22.088 -16.758 1.00 43.00 93 SER A C 1
ATOM 725 O O . SER A 1 93 ? 13.013 -22.166 -17.612 1.00 43.00 93 SER A O 1
ATOM 727 N N . ASN A 1 94 ? 11.125 -22.961 -16.699 1.00 39.72 94 ASN A N 1
ATOM 728 C CA . ASN A 1 94 ? 10.859 -23.924 -17.770 1.00 39.72 94 ASN A CA 1
ATOM 729 C C . ASN A 1 94 ? 9.502 -23.620 -18.409 1.00 39.72 94 ASN A C 1
ATOM 731 O O . ASN A 1 94 ? 8.461 -24.093 -17.951 1.00 39.72 94 ASN A O 1
ATOM 735 N N . GLY A 1 95 ? 9.565 -22.804 -19.458 1.00 40.09 95 GLY A N 1
ATOM 736 C CA . GLY A 1 95 ? 8.487 -22.443 -20.371 1.00 40.09 95 GLY A CA 1
ATOM 737 C C . GLY A 1 95 ? 9.068 -21.666 -21.537 1.00 40.09 95 GLY A C 1
ATOM 738 O O . GLY A 1 95 ? 9.403 -20.484 -21.312 1.00 40.09 95 GLY A O 1
#

Sequence (95 aa):
MPAREYNQNMRTKLVVFGITGDLSRRKLLPALDRIISTGDFDDLSVIGVSRRKVDVHELIANTLGSSSELSNRMSIFSMASWSETFGFATVFSNG

Foldseek 3Di:
DDDPPPPLPPQDEAEAEPCVDPCNLPPVLVVVQVVVVVVSCPNYAYEYEYQDDDQLQVSCCVRPNNPGPVSVRYDYDHVVVCCVVPVCVVVPPPD

pLDDT: mean 76.03, std 16.13, range [39.72, 91.94]

Secondary structure (DSSP, 8-state):
-----------EEEEEETTTSHHIIIIIHHHHHHHHHTSS-TTEEEEEEESS---HHHHHHHHH-TT-THHHHEEEEEHHHHHHHH-GGGTT---